Protein AF-A0A958SME4-F1 (afdb_monomer)

Mean predicted aligned error: 10.05 Å

Foldseek 3Di:
DLCLQAVLLVQLLLLLLAPPRDPDLVVSCVQVVHDSVVSVVSVVVCVVVVQWDQDPVRRIHGPDPDDDDDPDDPDPRNVNNVVNLVVVCVVCVVPDDPVRDDDDDDDDDDDPVCVVVVVVVVVVVVVVVCCVQVVDRDNGGDDDDDDDDDPDDDDDPPDD

Radius of gyration: 18.56 Å; Cα contacts (8 Å, |Δi|>4): 102; chains: 1; bounding box: 42×30×61 Å

Solvent-accessible surface area (backbone atoms only — not comparable to full-atom values): 10266 Å² total; per-residue (Å²): 123,63,73,72,26,43,67,64,45,56,51,49,59,50,43,57,55,23,80,82,57,60,105,39,56,67,62,47,10,61,78,70,73,49,54,56,69,56,36,47,51,48,52,51,52,34,42,75,69,54,47,39,40,66,46,100,85,66,50,70,36,63,64,61,97,72,89,76,81,75,83,91,66,91,40,72,52,51,56,48,21,56,50,52,51,52,50,51,50,65,62,41,65,83,71,53,58,70,95,80,52,91,86,84,87,85,89,79,94,80,60,79,84,49,49,66,59,53,50,50,52,52,50,55,48,50,56,52,48,49,57,58,64,65,66,52,77,35,88,72,88,81,89,87,84,87,88,89,75,80,92,62,81,80,79,75,81,78,87,124

Secondary structure (DSSP, 8-state):
-GGGT-HHHHHHHHHTTSTT----HHHHHHHHT--HHHHHHHHHHHHHTTSEEE-TTS-EEES-S--PPPTT---HHHHHHHHHHHHHHHHHTTTS-GGG-----------GGGHHHHHHHHHHHHHHHHHHHTSS--SS----------SSPPPP----

pLDDT: mean 75.16, std 13.55, range [38.06, 94.62]

Nearest PDB structures (foldseek):
  7wup-assembly1_B  TM=5.667E-01  e=9.749E-01  Apiospora montagnei NRRL 25634
  7y3h-assembly1_A  TM=4.103E-01  e=6.784E-01  Apiospora montagnei NRRL 25634
  8gzi-assembly1_A  TM=4.039E-01  e=7.206E-01  Apiospora montagnei NRRL 25634
  8gx4-assembly1_A  TM=3.016E-01  e=1.036E+00  Apiospora montagnei NRRL 25634
  6az6-assembly1_A  TM=3.151E-01  e=3.074E+00  Streptococcus agalactiae

Sequence (160 aa):
FRIIVEWEYYALLNLLKTKNFVPDIAWMSERLGISLLRCQEVWNDLIAAKMVVPDENGVFKRAYSRLATTDYELSLPLQQAHVEELKLVAEKIGQVPPELRDVFSLILPSRPQLLKKARQITRDYFRKMEALLESEPGEEVYLLGAHLIPLTLPKKESNQ

Structure (mmCIF, N/CA/C/O backbone):
data_AF-A0A958SME4-F1
#
_entry.id   AF-A0A958SME4-F1
#
loop_
_atom_site.group_PDB
_atom_site.id
_atom_site.type_symbol
_atom_site.label_atom_id
_atom_site.label_alt_id
_atom_site.label_comp_id
_atom_site.label_asym_id
_atom_site.label_entity_id
_atom_site.label_seq_id
_atom_site.pdbx_PDB_ins_code
_atom_site.Cartn_x
_atom_site.Cartn_y
_atom_site.Cartn_z
_atom_site.occupancy
_atom_site.B_iso_or_equiv
_atom_site.auth_seq_id
_atom_site.auth_comp_id
_atom_site.auth_asym_id
_atom_site.auth_atom_id
_atom_site.pdbx_PDB_model_num
ATOM 1 N N . PHE A 1 1 ? 16.250 3.013 7.114 1.00 48.94 1 PHE A N 1
ATOM 2 C CA . PHE A 1 1 ? 14.860 2.603 7.411 1.00 48.94 1 PHE A CA 1
ATOM 3 C C . PHE A 1 1 ? 13.791 3.403 6.636 1.00 48.94 1 PHE A C 1
ATOM 5 O O . PHE A 1 1 ? 12.636 3.350 7.026 1.00 48.94 1 PHE A O 1
ATOM 12 N N . ARG A 1 2 ? 14.108 4.074 5.507 1.00 54.22 2 ARG A N 1
ATOM 13 C CA . ARG A 1 2 ? 13.104 4.749 4.646 1.00 54.22 2 ARG A CA 1
ATOM 14 C C . ARG A 1 2 ? 12.158 3.787 3.917 1.00 54.22 2 ARG A C 1
ATOM 16 O O . ARG A 1 2 ? 11.002 4.115 3.708 1.00 54.22 2 ARG A O 1
ATOM 23 N N . ILE A 1 3 ? 12.631 2.571 3.642 1.00 57.69 3 ILE A N 1
ATOM 24 C CA . ILE A 1 3 ? 11.920 1.517 2.895 1.00 57.69 3 ILE A CA 1
ATOM 25 C C . ILE A 1 3 ? 10.567 1.118 3.523 1.00 57.69 3 ILE A C 1
ATOM 27 O O . ILE A 1 3 ? 9.711 0.581 2.833 1.00 57.69 3 ILE A O 1
ATOM 31 N N . ILE A 1 4 ? 10.361 1.383 4.819 1.00 58.62 4 ILE A N 1
ATOM 32 C CA . ILE A 1 4 ? 9.109 1.076 5.542 1.00 58.62 4 ILE A CA 1
ATOM 33 C C . ILE A 1 4 ? 8.188 2.312 5.635 1.00 58.62 4 ILE A C 1
ATOM 35 O O . ILE A 1 4 ? 7.030 2.188 6.010 1.00 58.62 4 ILE A O 1
ATOM 39 N N . VAL A 1 5 ? 8.694 3.509 5.320 1.00 63.97 5 VAL A N 1
ATOM 40 C CA . VAL A 1 5 ? 8.016 4.788 5.601 1.00 63.97 5 VAL A CA 1
ATOM 41 C C . VAL A 1 5 ? 7.240 5.318 4.409 1.00 63.97 5 VAL A C 1
ATOM 43 O O . VAL A 1 5 ? 6.222 5.969 4.576 1.00 63.97 5 VAL A O 1
ATOM 46 N N . GLU A 1 6 ? 7.735 5.088 3.204 1.00 78.50 6 GLU A N 1
ATOM 47 C CA . GLU A 1 6 ? 7.253 5.768 2.006 1.00 78.50 6 GLU A CA 1
ATOM 48 C C . GLU A 1 6 ? 6.536 4.746 1.105 1.00 78.50 6 GLU A C 1
ATOM 50 O O . GLU A 1 6 ? 7.080 3.677 0.805 1.00 78.50 6 GLU A O 1
ATOM 55 N N . TRP A 1 7 ? 5.288 5.037 0.716 1.00 81.12 7 TRP A N 1
ATOM 56 C CA . TRP A 1 7 ? 4.399 4.086 0.031 1.00 81.12 7 TRP A CA 1
ATOM 57 C C . TRP A 1 7 ? 4.968 3.616 -1.314 1.00 81.12 7 TRP A C 1
ATOM 59 O O . TRP A 1 7 ? 4.708 2.489 -1.743 1.00 81.12 7 TRP A O 1
ATOM 69 N N . GLU A 1 8 ? 5.793 4.446 -1.955 1.00 86.50 8 GLU A N 1
ATOM 70 C CA . GLU A 1 8 ? 6.407 4.179 -3.252 1.00 86.50 8 GLU A CA 1
ATOM 71 C C . GLU A 1 8 ? 7.293 2.932 -3.222 1.00 86.50 8 GLU A C 1
ATOM 73 O O . GLU A 1 8 ? 7.342 2.196 -4.205 1.00 86.50 8 GLU A O 1
ATOM 78 N N . TYR A 1 9 ? 7.950 2.641 -2.093 1.00 87.44 9 TYR A N 1
ATOM 79 C CA . TYR A 1 9 ? 8.769 1.434 -1.952 1.00 87.44 9 TYR A CA 1
ATOM 80 C C . TYR A 1 9 ? 7.905 0.182 -2.036 1.00 87.44 9 TYR A C 1
ATOM 82 O O . TYR A 1 9 ? 8.244 -0.768 -2.743 1.00 87.44 9 TYR A O 1
ATOM 90 N N . TYR A 1 10 ? 6.773 0.184 -1.331 1.00 81.88 10 TYR A N 1
ATOM 91 C CA . TYR A 1 10 ? 5.851 -0.945 -1.331 1.00 81.88 10 TYR A CA 1
ATOM 92 C C . TYR A 1 10 ? 5.140 -1.074 -2.681 1.00 81.88 10 TYR A C 1
ATOM 94 O O . TYR A 1 10 ? 5.003 -2.180 -3.205 1.00 81.88 10 TYR A O 1
ATOM 102 N N . ALA A 1 11 ? 4.737 0.048 -3.278 1.00 84.12 11 ALA A N 1
ATOM 103 C CA . ALA A 1 11 ? 4.100 0.066 -4.587 1.00 84.12 11 ALA A CA 1
ATOM 104 C C . ALA A 1 11 ? 5.038 -0.462 -5.679 1.00 84.12 11 ALA A C 1
ATOM 106 O O . ALA A 1 11 ? 4.643 -1.349 -6.433 1.00 84.12 11 ALA A O 1
ATOM 107 N N . LEU A 1 12 ? 6.299 -0.016 -5.706 1.00 88.50 12 LEU A N 1
ATOM 108 C CA . LEU A 1 12 ? 7.287 -0.498 -6.668 1.00 88.50 12 LEU A CA 1
ATOM 109 C C . LEU A 1 12 ? 7.547 -1.996 -6.480 1.00 88.50 12 LEU A C 1
ATOM 111 O O . LEU A 1 12 ? 7.503 -2.750 -7.444 1.00 88.50 12 LEU A O 1
ATOM 115 N N . LEU A 1 13 ? 7.725 -2.463 -5.241 1.00 86.75 13 LEU A N 1
ATOM 116 C CA . LEU A 1 13 ? 7.892 -3.889 -4.935 1.00 86.75 13 LEU A CA 1
ATOM 117 C C . LEU A 1 13 ? 6.726 -4.754 -5.450 1.00 86.75 13 LEU A C 1
ATOM 119 O O . LEU A 1 13 ? 6.945 -5.888 -5.886 1.00 86.75 13 LEU A O 1
ATOM 123 N N . ASN A 1 14 ? 5.496 -4.236 -5.426 1.00 82.12 14 ASN A N 1
ATOM 124 C CA . ASN A 1 14 ? 4.335 -4.920 -5.998 1.00 82.12 14 ASN A CA 1
ATOM 125 C C . ASN A 1 14 ? 4.234 -4.762 -7.519 1.00 82.12 14 ASN A C 1
ATOM 127 O O . ASN A 1 14 ? 3.806 -5.706 -8.179 1.00 82.12 14 ASN A O 1
ATOM 131 N N . LEU A 1 15 ? 4.721 -3.656 -8.087 1.00 85.62 15 LEU A N 1
ATOM 132 C CA . LEU A 1 15 ? 4.792 -3.447 -9.533 1.00 85.62 15 LEU A CA 1
ATOM 133 C C . LEU A 1 15 ? 5.625 -4.538 -10.231 1.00 85.62 15 LEU A C 1
ATOM 135 O O . LEU A 1 15 ? 5.242 -4.982 -11.313 1.00 85.62 15 LEU A O 1
ATOM 139 N N . LEU A 1 16 ? 6.679 -5.058 -9.581 1.00 85.06 16 LEU A N 1
ATOM 140 C CA . LEU A 1 16 ? 7.468 -6.204 -10.077 1.00 85.06 16 LEU A CA 1
ATOM 141 C C . LEU A 1 16 ? 6.645 -7.485 -10.293 1.00 85.06 16 LEU A C 1
ATOM 143 O O . LEU A 1 16 ? 7.074 -8.359 -11.039 1.00 85.06 16 LEU A O 1
ATOM 147 N N . LYS A 1 17 ? 5.500 -7.648 -9.615 1.00 80.44 17 LYS A N 1
ATOM 148 C CA . LYS A 1 17 ? 4.629 -8.825 -9.786 1.00 80.44 17 LYS A CA 1
ATOM 149 C C . LYS A 1 17 ? 3.623 -8.664 -10.936 1.00 80.44 17 LYS A C 1
ATOM 151 O O . LYS A 1 17 ? 2.874 -9.602 -11.204 1.00 80.44 17 LYS A O 1
ATOM 156 N N . THR A 1 18 ? 3.565 -7.503 -11.590 1.00 78.44 18 THR A N 1
ATOM 157 C CA . THR A 1 18 ? 2.613 -7.283 -12.688 1.00 78.44 18 THR A CA 1
ATOM 158 C C . THR A 1 18 ? 3.044 -8.025 -13.955 1.00 78.44 18 THR A C 1
ATOM 160 O O . THR A 1 18 ? 4.236 -8.139 -14.238 1.00 78.44 18 THR A O 1
ATOM 163 N N . LYS A 1 19 ? 2.079 -8.533 -14.739 1.00 70.62 19 LYS A N 1
ATOM 164 C CA . LYS A 1 19 ? 2.341 -9.386 -15.926 1.00 70.62 19 LYS A CA 1
ATOM 165 C C . LYS A 1 19 ? 3.293 -8.760 -16.954 1.00 70.62 19 LYS A C 1
ATOM 167 O O . LYS A 1 19 ? 4.036 -9.478 -17.612 1.00 70.62 19 LYS A O 1
ATOM 172 N N . ASN A 1 20 ? 3.262 -7.435 -17.079 1.00 76.00 20 ASN A N 1
ATOM 173 C CA . ASN A 1 20 ? 4.004 -6.673 -18.085 1.00 76.00 20 ASN A CA 1
ATOM 174 C C . ASN A 1 20 ? 5.065 -5.773 -17.444 1.00 76.00 20 ASN A C 1
ATOM 176 O O . ASN A 1 20 ? 5.303 -4.668 -17.926 1.00 76.00 20 ASN A O 1
ATOM 180 N N . PHE A 1 21 ? 5.645 -6.201 -16.321 1.00 82.88 21 PHE A N 1
ATOM 181 C CA . PHE A 1 21 ? 6.678 -5.426 -15.650 1.00 82.88 21 PHE A CA 1
ATOM 182 C C . PHE A 1 21 ? 7.873 -5.168 -16.578 1.00 82.88 21 PHE A C 1
ATOM 184 O O . PHE A 1 21 ? 8.448 -6.098 -17.146 1.00 82.88 21 PHE A O 1
ATOM 191 N N . VAL A 1 22 ? 8.270 -3.898 -16.683 1.00 83.88 22 VAL A N 1
ATOM 192 C CA . VAL A 1 22 ? 9.482 -3.472 -17.387 1.00 83.88 22 VAL A CA 1
ATOM 193 C C . VAL A 1 22 ? 10.420 -2.819 -16.367 1.00 83.88 22 VAL A C 1
ATOM 195 O O . VAL A 1 22 ? 10.012 -1.849 -15.725 1.00 83.88 22 VAL A O 1
ATOM 198 N N . PRO A 1 23 ? 11.671 -3.300 -16.205 1.00 86.00 23 PRO A N 1
ATOM 199 C CA . PRO A 1 23 ? 12.653 -2.719 -15.285 1.00 86.00 23 PRO A CA 1
ATOM 200 C C . PRO A 1 23 ? 13.272 -1.432 -15.860 1.00 86.00 23 PRO A C 1
ATOM 202 O O . PRO A 1 23 ? 14.489 -1.303 -15.973 1.00 86.00 23 PRO A O 1
ATOM 205 N N . ASP A 1 24 ? 12.417 -0.490 -16.249 1.00 91.31 24 ASP A N 1
ATOM 206 C CA . ASP A 1 24 ? 12.769 0.815 -16.795 1.00 91.31 24 ASP A CA 1
ATOM 207 C C . ASP A 1 24 ? 12.201 1.925 -15.903 1.00 91.31 24 ASP A C 1
ATOM 209 O O . ASP A 1 24 ? 11.040 1.891 -15.491 1.00 91.31 24 ASP A O 1
ATOM 213 N N . ILE A 1 25 ? 13.032 2.918 -15.586 1.00 92.75 25 ILE A N 1
ATOM 214 C CA . ILE A 1 25 ? 12.681 3.985 -14.641 1.00 92.75 25 ILE A CA 1
ATOM 215 C C . ILE A 1 25 ? 11.554 4.863 -15.181 1.00 92.75 25 ILE A C 1
ATOM 217 O O . ILE A 1 25 ? 10.681 5.264 -14.410 1.00 92.75 25 ILE A O 1
ATOM 221 N N . ALA A 1 26 ? 11.550 5.153 -16.485 1.00 88.94 26 ALA A N 1
ATOM 222 C CA . ALA A 1 26 ? 10.507 5.976 -17.079 1.00 88.94 26 ALA A CA 1
ATOM 223 C C . ALA A 1 26 ? 9.162 5.255 -17.021 1.00 88.94 26 ALA A C 1
ATOM 225 O O . ALA A 1 26 ? 8.203 5.809 -16.479 1.00 88.94 26 ALA A O 1
ATOM 226 N N . TRP A 1 27 ? 9.138 3.991 -17.443 1.00 90.62 27 TRP A N 1
ATOM 227 C CA . TRP A 1 27 ? 7.950 3.147 -17.384 1.00 90.62 27 TRP A CA 1
ATOM 228 C C . TRP A 1 27 ? 7.399 3.003 -15.958 1.00 90.62 27 TRP A C 1
ATOM 230 O O . TRP A 1 27 ? 6.207 3.205 -15.725 1.00 90.62 27 TRP A O 1
ATOM 240 N N . MET A 1 28 ? 8.254 2.706 -14.972 1.00 89.38 28 MET A N 1
ATOM 241 C CA . MET A 1 28 ? 7.817 2.556 -13.578 1.00 89.38 28 MET A CA 1
ATOM 242 C C . MET A 1 28 ? 7.278 3.869 -12.997 1.00 89.38 28 MET A C 1
ATOM 244 O O . MET A 1 28 ? 6.261 3.858 -12.303 1.00 89.38 28 MET A O 1
ATOM 248 N N . SER A 1 29 ? 7.932 4.998 -13.294 1.00 87.38 29 SER A N 1
ATOM 249 C CA . SER A 1 29 ? 7.500 6.315 -12.813 1.00 87.38 29 SER A CA 1
ATOM 250 C C . SER A 1 29 ? 6.114 6.690 -13.340 1.00 87.38 29 SER A C 1
ATOM 252 O O . SER A 1 29 ? 5.275 7.163 -12.573 1.00 87.38 29 SER A O 1
ATOM 254 N N . GLU A 1 30 ? 5.846 6.394 -14.616 1.00 85.75 30 GLU A N 1
ATOM 255 C CA . GLU A 1 30 ? 4.562 6.644 -15.264 1.00 85.75 30 GLU A CA 1
ATOM 256 C C . GLU A 1 30 ? 3.464 5.774 -14.646 1.00 85.75 30 GLU A C 1
ATOM 258 O O . GLU A 1 30 ? 2.420 6.289 -14.248 1.00 85.75 30 GLU A O 1
ATOM 263 N N . ARG A 1 31 ? 3.726 4.469 -14.478 1.00 85.88 31 ARG A N 1
ATOM 264 C CA . ARG A 1 31 ? 2.761 3.526 -13.891 1.00 85.88 31 ARG A CA 1
ATOM 265 C C . ARG A 1 31 ? 2.397 3.856 -12.448 1.00 85.88 31 ARG A C 1
ATOM 267 O O . ARG A 1 31 ? 1.252 3.656 -12.055 1.00 85.88 31 ARG A O 1
ATOM 274 N N . LEU A 1 32 ? 3.351 4.346 -11.659 1.00 85.25 32 LEU A N 1
ATOM 275 C CA . LEU A 1 32 ? 3.119 4.713 -10.259 1.00 85.25 32 LEU A CA 1
ATOM 276 C C . LEU A 1 32 ? 2.643 6.162 -10.086 1.00 85.25 32 LEU A C 1
ATOM 278 O O . LEU A 1 32 ? 2.219 6.532 -8.992 1.00 85.25 32 LEU A O 1
ATOM 282 N N . GLY A 1 33 ? 2.709 6.987 -11.135 1.00 83.75 33 GLY A N 1
ATOM 283 C CA . GLY A 1 33 ? 2.367 8.407 -11.071 1.00 83.75 33 GLY A CA 1
ATOM 284 C C . GLY A 1 33 ? 3.311 9.221 -10.180 1.00 83.75 33 GLY A C 1
ATOM 285 O O . GLY A 1 33 ? 2.864 10.151 -9.511 1.00 83.75 33 GLY A O 1
ATOM 286 N N . ILE A 1 34 ? 4.600 8.868 -10.146 1.00 88.25 34 ILE A N 1
ATOM 287 C CA . ILE A 1 34 ? 5.645 9.560 -9.369 1.00 88.25 34 ILE A CA 1
ATOM 288 C C . ILE A 1 34 ? 6.690 10.184 -10.300 1.00 88.25 34 ILE A C 1
ATOM 290 O O . ILE A 1 34 ? 6.774 9.846 -11.477 1.00 88.25 34 ILE A O 1
ATOM 294 N N . SER A 1 35 ? 7.516 11.107 -9.796 1.00 93.19 35 SER A N 1
ATOM 295 C CA . SER A 1 35 ? 8.558 11.726 -10.626 1.00 93.19 35 SER A CA 1
ATOM 296 C C . SER A 1 35 ? 9.674 10.734 -10.991 1.00 93.19 35 SER A C 1
ATOM 298 O O . SER A 1 35 ? 9.993 9.830 -10.217 1.00 93.19 35 SER A O 1
ATOM 300 N N . LEU A 1 36 ? 10.326 10.940 -12.145 1.00 93.88 36 LEU A N 1
ATOM 301 C CA . LEU A 1 36 ? 11.479 10.136 -12.588 1.00 93.88 36 LEU A CA 1
ATOM 302 C C . LEU A 1 36 ? 12.584 10.072 -11.528 1.00 93.88 36 LEU A C 1
ATOM 304 O O . LEU A 1 36 ? 13.095 8.997 -11.224 1.00 93.88 36 LEU A O 1
ATOM 308 N N . LEU A 1 37 ? 12.918 11.227 -10.942 1.00 94.62 37 LEU A N 1
ATOM 309 C CA . LEU A 1 37 ? 13.926 11.330 -9.888 1.00 94.62 37 LEU A CA 1
ATOM 310 C C . LEU A 1 37 ? 13.547 10.459 -8.686 1.00 94.62 37 LEU A C 1
ATOM 312 O O . LEU A 1 37 ? 14.358 9.666 -8.218 1.00 94.62 37 LEU A O 1
ATOM 316 N N . ARG A 1 38 ? 12.291 10.557 -8.237 1.00 91.94 38 ARG A N 1
ATOM 317 C CA . ARG A 1 38 ? 11.795 9.790 -7.097 1.00 91.94 38 ARG A CA 1
ATOM 318 C C . ARG A 1 38 ? 11.793 8.289 -7.375 1.00 91.94 38 ARG A C 1
ATOM 320 O O . ARG A 1 38 ? 12.224 7.510 -6.531 1.00 91.94 38 ARG A O 1
ATOM 327 N N . CYS A 1 39 ? 11.355 7.881 -8.565 1.00 91.31 39 CYS A N 1
ATOM 328 C CA . CYS A 1 39 ? 11.385 6.481 -8.982 1.00 91.31 39 CYS A CA 1
ATOM 329 C C . CYS A 1 39 ? 12.817 5.926 -8.992 1.00 91.31 39 CYS A C 1
ATOM 331 O O . CYS A 1 39 ? 13.051 4.814 -8.519 1.00 91.31 39 CYS A O 1
ATOM 333 N N . GLN A 1 40 ? 13.782 6.708 -9.487 1.00 94.62 40 GLN A N 1
ATOM 334 C CA . GLN A 1 40 ? 15.194 6.329 -9.512 1.00 94.62 40 GLN A CA 1
ATOM 335 C C . GLN A 1 40 ? 15.777 6.147 -8.105 1.00 94.62 40 GLN A C 1
ATOM 337 O O . GLN A 1 40 ? 16.504 5.179 -7.872 1.00 94.62 40 GLN A O 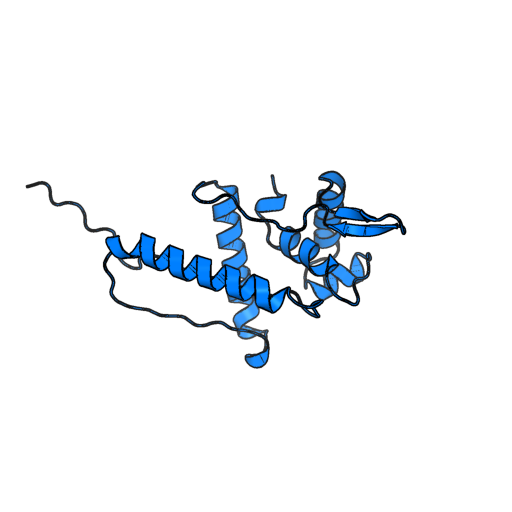1
ATOM 342 N N . GLU A 1 41 ? 15.464 7.054 -7.177 1.00 94.00 41 GLU A N 1
ATOM 343 C CA . GLU A 1 41 ? 15.879 6.962 -5.772 1.00 94.00 41 GLU A CA 1
ATOM 344 C C . GLU A 1 41 ? 15.336 5.689 -5.114 1.00 94.00 41 GLU A C 1
ATOM 346 O O . GLU A 1 41 ? 16.108 4.888 -4.588 1.00 94.00 41 GLU A O 1
ATOM 351 N N . VAL A 1 42 ? 14.021 5.461 -5.214 1.00 91.00 42 VAL A N 1
ATOM 352 C CA . VAL A 1 42 ? 13.352 4.288 -4.630 1.00 91.00 42 VAL A CA 1
ATOM 353 C C . VAL A 1 42 ? 13.923 2.989 -5.204 1.00 91.00 42 VAL A C 1
ATOM 355 O O . VAL A 1 42 ? 14.220 2.060 -4.454 1.00 91.00 42 VAL A O 1
ATOM 358 N N . TRP A 1 43 ? 14.127 2.920 -6.523 1.00 91.88 43 TRP A N 1
ATOM 359 C CA . TRP A 1 43 ? 14.703 1.747 -7.186 1.00 91.88 43 TRP A CA 1
ATOM 360 C C . TRP A 1 43 ? 16.117 1.427 -6.686 1.00 91.88 43 TRP A C 1
ATOM 362 O O . TRP A 1 43 ? 16.408 0.283 -6.324 1.00 91.88 43 TRP A O 1
ATOM 372 N N . ASN A 1 44 ? 16.985 2.441 -6.610 1.00 91.81 44 ASN A N 1
ATOM 373 C CA . ASN A 1 44 ? 18.363 2.277 -6.147 1.00 91.81 44 ASN A CA 1
ATOM 374 C C . ASN A 1 44 ? 18.419 1.821 -4.687 1.00 91.81 44 ASN A C 1
ATOM 376 O O . ASN A 1 44 ? 19.171 0.899 -4.363 1.00 91.81 44 ASN A O 1
ATOM 380 N N . ASP A 1 45 ? 17.593 2.412 -3.824 1.00 90.38 45 ASP A N 1
ATOM 381 C CA . ASP A 1 45 ? 17.519 2.046 -2.411 1.00 90.38 45 ASP A CA 1
ATOM 382 C C . ASP A 1 45 ? 17.023 0.602 -2.225 1.00 90.38 45 ASP A C 1
ATOM 384 O O . ASP A 1 45 ? 17.558 -0.139 -1.394 1.00 90.38 45 ASP A O 1
ATOM 388 N N . LEU A 1 46 ? 16.047 0.157 -3.026 1.00 88.62 46 LEU A N 1
ATOM 389 C CA . LEU A 1 46 ? 15.539 -1.218 -2.995 1.00 88.62 46 LEU A CA 1
ATOM 390 C C . LEU A 1 46 ? 16.579 -2.253 -3.447 1.00 88.62 46 LEU A C 1
ATOM 392 O O . LEU A 1 46 ? 16.679 -3.317 -2.827 1.00 88.62 46 LEU A O 1
ATOM 396 N N . ILE A 1 47 ? 17.367 -1.954 -4.486 1.00 88.69 47 ILE A N 1
ATOM 397 C CA . ILE A 1 47 ? 18.482 -2.813 -4.921 1.00 88.69 47 ILE A CA 1
ATOM 398 C C . ILE A 1 47 ? 19.581 -2.841 -3.855 1.00 88.69 47 ILE A C 1
ATOM 400 O O . ILE A 1 47 ? 20.039 -3.919 -3.471 1.00 88.69 47 ILE A O 1
ATOM 404 N N . ALA A 1 48 ? 19.984 -1.677 -3.337 1.00 87.44 48 ALA A N 1
ATOM 405 C CA . ALA A 1 48 ? 21.031 -1.571 -2.320 1.00 87.44 48 ALA A CA 1
ATOM 406 C C . ALA A 1 48 ? 20.663 -2.337 -1.038 1.00 87.44 48 ALA A C 1
ATOM 408 O O . ALA A 1 48 ? 21.507 -3.003 -0.436 1.00 87.44 48 ALA A O 1
ATOM 409 N N . ALA A 1 49 ? 19.383 -2.308 -0.658 1.00 84.19 49 ALA A N 1
ATOM 410 C CA . ALA A 1 49 ? 18.845 -3.066 0.466 1.00 84.19 49 ALA A CA 1
ATOM 411 C C . ALA A 1 49 ? 18.566 -4.548 0.156 1.00 84.19 49 ALA A C 1
ATOM 413 O O . ALA A 1 49 ? 18.077 -5.263 1.031 1.00 84.19 49 ALA A O 1
ATOM 414 N N . LYS A 1 50 ? 18.868 -5.022 -1.061 1.00 85.19 50 LYS A N 1
ATOM 415 C CA . LYS A 1 50 ? 18.606 -6.394 -1.535 1.00 85.19 50 LYS A CA 1
ATOM 416 C C . LYS A 1 50 ? 17.135 -6.807 -1.425 1.00 85.19 50 LYS A C 1
ATOM 418 O O . LYS A 1 50 ? 16.828 -7.980 -1.237 1.00 85.19 50 LYS A O 1
ATOM 423 N N . MET A 1 51 ? 16.221 -5.845 -1.534 1.00 83.38 51 MET A N 1
ATOM 424 C CA . MET A 1 51 ? 14.774 -6.087 -1.565 1.00 83.38 51 MET A CA 1
ATOM 425 C C . MET A 1 51 ? 14.307 -6.454 -2.979 1.00 83.38 51 MET A C 1
ATOM 427 O O . MET A 1 51 ? 13.324 -7.181 -3.140 1.00 83.38 51 MET A O 1
ATOM 431 N N . VAL A 1 52 ? 15.053 -5.993 -3.986 1.00 86.31 52 VAL A N 1
ATOM 432 C CA . VAL A 1 52 ? 14.944 -6.375 -5.396 1.00 86.31 52 VAL A CA 1
ATOM 433 C C . VAL A 1 52 ? 16.249 -7.054 -5.812 1.00 86.31 52 VAL A C 1
ATOM 435 O O . VAL A 1 52 ? 17.330 -6.515 -5.580 1.00 86.31 52 VAL A O 1
ATOM 438 N N . VAL A 1 53 ? 16.154 -8.246 -6.400 1.00 85.12 53 VAL A N 1
ATOM 439 C CA . VAL A 1 53 ? 17.303 -9.060 -6.825 1.00 85.12 53 VAL A CA 1
ATOM 440 C C . VAL A 1 53 ? 17.059 -9.643 -8.218 1.00 85.12 53 VAL A C 1
ATOM 442 O O . VAL A 1 53 ? 15.911 -9.959 -8.533 1.00 85.12 53 VAL A O 1
ATOM 445 N N . PRO A 1 54 ? 18.093 -9.807 -9.061 1.00 81.44 54 PRO A N 1
ATOM 446 C CA . PRO A 1 54 ? 17.952 -10.565 -10.298 1.00 81.44 54 PRO A CA 1
ATOM 447 C C . PRO A 1 54 ? 17.668 -12.041 -9.980 1.00 81.44 54 PRO A C 1
ATOM 449 O O . PRO A 1 54 ? 18.197 -12.603 -9.017 1.00 81.44 54 PRO A O 1
ATOM 452 N N . ASP A 1 55 ? 16.806 -12.665 -10.771 1.00 76.75 55 ASP A N 1
ATOM 453 C CA . ASP A 1 55 ? 16.602 -14.105 -10.786 1.00 76.75 55 ASP A CA 1
ATOM 454 C C . ASP A 1 55 ? 17.666 -14.811 -11.643 1.00 76.75 55 ASP A C 1
ATOM 456 O O . ASP A 1 55 ? 18.596 -14.190 -12.159 1.00 76.75 55 ASP A O 1
ATOM 460 N N . GLU A 1 56 ? 17.547 -16.131 -11.777 1.00 71.50 56 GLU A N 1
ATOM 461 C CA . GLU A 1 56 ? 18.502 -16.961 -12.525 1.00 71.50 56 GLU A CA 1
ATOM 462 C C . GLU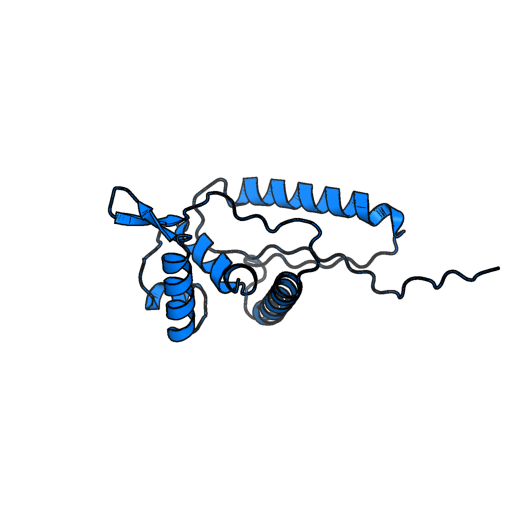 A 1 56 ? 18.557 -16.615 -14.023 1.00 71.50 56 GLU A C 1
ATOM 464 O O . GLU A 1 56 ? 19.556 -16.897 -14.680 1.00 71.50 56 GLU A O 1
ATOM 469 N N . ASN A 1 57 ? 17.523 -15.950 -14.547 1.00 71.62 57 ASN A N 1
ATOM 470 C CA . ASN A 1 57 ? 17.424 -15.496 -15.932 1.00 71.62 57 ASN A CA 1
ATOM 471 C C . ASN A 1 57 ? 17.777 -14.005 -16.091 1.00 71.62 57 ASN A C 1
ATOM 473 O O . ASN A 1 57 ? 17.654 -13.458 -17.186 1.00 71.62 57 ASN A O 1
ATOM 477 N N . GLY A 1 58 ? 18.206 -13.334 -15.016 1.00 72.31 58 GLY A N 1
ATOM 478 C CA . GLY A 1 58 ? 18.531 -11.907 -15.010 1.00 72.31 58 GLY A CA 1
ATOM 479 C C . GLY A 1 58 ? 17.320 -10.974 -14.890 1.00 72.31 58 GLY A C 1
ATOM 480 O O . GLY A 1 58 ? 17.481 -9.762 -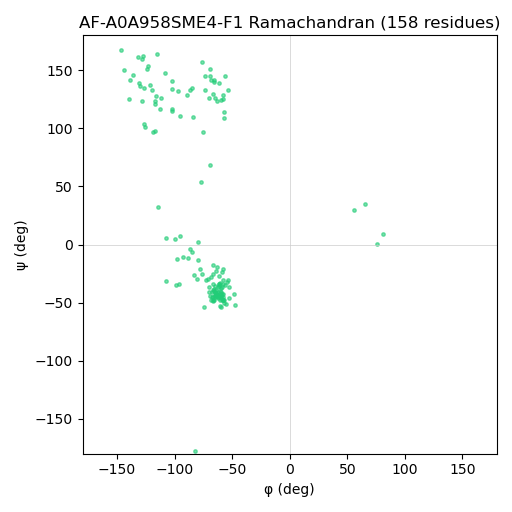15.028 1.00 72.31 58 GLY A O 1
ATOM 481 N N . VAL A 1 59 ? 16.122 -11.499 -14.614 1.00 81.19 59 VAL A N 1
ATOM 482 C CA . VAL A 1 59 ? 14.894 -10.716 -14.413 1.00 81.19 59 VAL A CA 1
ATOM 483 C C . VAL A 1 59 ? 14.786 -10.286 -12.953 1.00 81.19 59 VAL A C 1
ATOM 485 O O . VAL A 1 59 ? 14.960 -11.085 -12.036 1.00 81.19 59 VAL A O 1
ATOM 488 N N . PHE A 1 60 ? 14.482 -9.013 -12.702 1.00 83.56 60 PHE A N 1
ATOM 489 C CA . PHE A 1 60 ? 14.341 -8.508 -11.337 1.00 83.56 60 PHE A CA 1
ATOM 490 C C . PHE A 1 60 ? 13.085 -9.058 -10.653 1.00 83.56 60 PHE A C 1
ATOM 492 O O . PHE A 1 60 ? 11.970 -8.894 -11.143 1.00 83.56 60 PHE A O 1
ATOM 499 N N . LYS A 1 61 ? 13.265 -9.655 -9.473 1.00 80.50 61 LYS A N 1
ATOM 500 C CA . LYS A 1 61 ? 12.196 -10.137 -8.595 1.00 80.50 61 LYS A CA 1
ATOM 501 C C . LYS A 1 61 ? 12.348 -9.586 -7.182 1.00 80.50 61 LYS A C 1
ATOM 503 O O . LYS A 1 61 ? 13.425 -9.162 -6.759 1.00 80.50 61 LYS A O 1
ATOM 508 N N . ARG A 1 62 ? 11.264 -9.650 -6.411 1.00 81.81 62 ARG A N 1
ATOM 509 C CA . ARG A 1 62 ? 11.325 -9.412 -4.966 1.00 81.81 62 ARG A CA 1
ATOM 510 C C . ARG A 1 62 ? 12.143 -10.495 -4.272 1.00 81.81 62 ARG A C 1
ATOM 512 O O . ARG A 1 62 ? 11.970 -11.678 -4.556 1.00 81.81 62 ARG A O 1
ATOM 519 N N . ALA A 1 63 ? 12.954 -10.094 -3.298 1.00 77.19 63 ALA A N 1
ATOM 520 C CA . ALA A 1 63 ? 13.684 -11.032 -2.448 1.00 77.19 63 ALA A CA 1
ATOM 521 C C . ALA A 1 63 ? 12.768 -11.795 -1.471 1.00 77.19 63 ALA A C 1
ATOM 523 O O . ALA A 1 63 ? 13.046 -12.945 -1.139 1.00 77.19 63 ALA A O 1
ATOM 524 N N . TYR A 1 64 ? 11.659 -11.182 -1.040 1.00 68.81 64 TYR A N 1
ATOM 525 C CA . TYR A 1 64 ? 10.709 -11.763 -0.087 1.00 68.81 64 TYR A CA 1
ATOM 526 C C . TYR A 1 64 ? 9.304 -11.855 -0.690 1.00 68.81 64 TYR A C 1
ATOM 528 O O . TYR A 1 64 ? 8.823 -10.912 -1.322 1.00 68.81 64 TYR A O 1
ATOM 536 N N . SER A 1 65 ? 8.628 -12.986 -0.465 1.00 55.72 65 SER A N 1
ATOM 537 C CA . SER A 1 65 ? 7.275 -13.240 -0.978 1.00 55.72 65 SER A CA 1
ATOM 538 C C . SER A 1 65 ? 6.197 -12.427 -0.256 1.00 55.72 65 SER A C 1
ATOM 540 O O . SER A 1 65 ? 5.217 -12.036 -0.890 1.00 55.72 65 SER A O 1
ATOM 542 N N . ARG A 1 66 ? 6.401 -12.124 1.036 1.00 54.53 66 ARG A N 1
ATOM 543 C CA . ARG A 1 66 ? 5.526 -11.283 1.863 1.00 54.53 66 ARG A CA 1
ATOM 544 C C . ARG A 1 66 ? 6.320 -10.205 2.583 1.00 54.53 66 ARG A C 1
ATOM 546 O O . ARG A 1 66 ? 7.366 -10.479 3.164 1.00 54.53 66 ARG A O 1
ATOM 553 N N . LEU A 1 67 ? 5.776 -8.996 2.579 1.00 58.31 67 LEU A N 1
ATOM 554 C CA . LEU A 1 67 ? 6.268 -7.869 3.360 1.00 58.31 67 LEU A CA 1
ATOM 555 C C . LEU A 1 67 ? 5.153 -7.489 4.326 1.00 58.31 67 LEU A C 1
ATOM 557 O O . LEU A 1 67 ? 4.200 -6.823 3.937 1.00 58.31 67 LEU A O 1
ATOM 561 N N . ALA A 1 68 ? 5.240 -7.970 5.561 1.00 52.41 68 ALA A N 1
ATOM 562 C CA . ALA A 1 68 ? 4.329 -7.574 6.625 1.00 52.41 68 ALA A CA 1
ATOM 563 C C . ALA A 1 68 ? 5.046 -6.570 7.529 1.00 52.41 68 ALA A C 1
ATOM 565 O O . ALA A 1 68 ? 6.197 -6.792 7.910 1.00 52.41 68 ALA A O 1
ATOM 566 N N . THR A 1 69 ? 4.379 -5.472 7.874 1.00 55.03 69 THR A N 1
ATOM 567 C CA . THR A 1 69 ? 4.842 -4.591 8.948 1.00 55.03 69 THR A CA 1
ATOM 568 C C . THR A 1 69 ? 4.690 -5.308 10.291 1.00 55.03 69 THR A C 1
ATOM 570 O O . THR 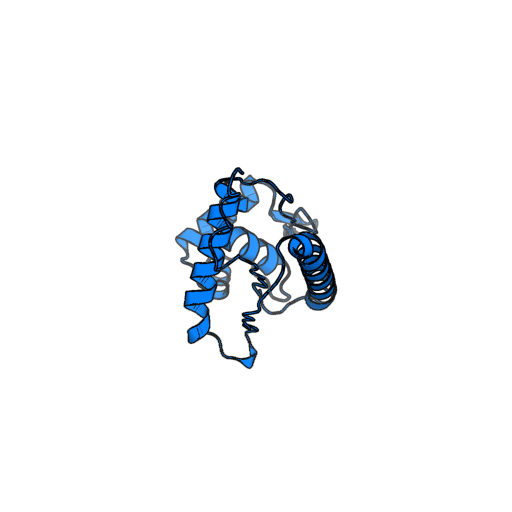A 1 69 ? 3.777 -6.116 10.483 1.00 55.03 69 THR A O 1
ATOM 573 N N . THR A 1 70 ? 5.622 -5.074 11.217 1.00 52.28 70 THR A N 1
ATOM 574 C CA . THR A 1 70 ? 5.549 -5.634 12.569 1.00 52.28 70 THR A CA 1
ATOM 575 C C . THR A 1 70 ? 4.365 -5.029 13.314 1.00 52.28 70 THR A C 1
ATOM 577 O O . THR A 1 70 ? 4.169 -3.815 13.355 1.00 52.28 70 THR A O 1
ATOM 580 N N . ASP A 1 71 ? 3.542 -5.892 13.904 1.00 48.66 71 ASP A N 1
ATOM 581 C CA . ASP A 1 71 ? 2.390 -5.456 14.678 1.00 48.66 71 ASP A CA 1
ATOM 582 C C . ASP A 1 71 ? 2.830 -4.744 15.971 1.00 48.66 71 ASP A C 1
ATOM 584 O O . ASP A 1 71 ? 3.733 -5.203 16.664 1.00 48.66 71 ASP A O 1
ATOM 588 N N . TYR A 1 72 ? 2.107 -3.684 16.348 1.00 47.34 72 TYR A N 1
ATOM 589 C CA . TYR A 1 72 ? 2.174 -3.001 17.654 1.00 47.34 72 TYR A CA 1
ATOM 590 C C . TYR A 1 72 ? 3.373 -2.084 17.941 1.00 47.34 72 TYR A C 1
ATOM 592 O O . TYR A 1 72 ? 3.381 -1.453 19.001 1.00 47.34 72 TYR A O 1
ATOM 600 N N . GLU A 1 73 ? 4.321 -1.900 17.024 1.00 52.88 73 GLU A N 1
ATOM 601 C CA . GLU A 1 73 ? 5.367 -0.891 17.217 1.00 52.88 73 GLU A CA 1
ATOM 602 C C . GLU A 1 73 ? 4.890 0.495 16.771 1.00 52.88 73 GLU A C 1
ATOM 604 O O . GLU A 1 73 ? 4.757 0.790 15.585 1.00 52.88 73 GLU A O 1
ATOM 609 N N . LEU A 1 74 ? 4.672 1.382 17.748 1.00 53.84 74 LEU A N 1
ATOM 610 C CA . LEU A 1 74 ? 4.563 2.826 17.530 1.00 53.84 74 LEU A CA 1
ATOM 611 C C . LEU A 1 74 ? 5.936 3.381 17.129 1.00 53.84 74 LEU A C 1
ATOM 613 O O . LEU A 1 74 ? 6.576 4.107 17.886 1.00 53.84 74 LEU A O 1
ATOM 617 N N . SER A 1 75 ? 6.410 3.022 15.941 1.00 67.38 75 SER A N 1
ATOM 618 C CA . SER A 1 75 ? 7.585 3.653 15.359 1.00 67.38 75 SER A CA 1
ATOM 619 C C . SER A 1 75 ? 7.145 4.929 14.636 1.00 67.38 75 SER A C 1
ATOM 621 O O . SER A 1 75 ? 6.148 4.936 13.912 1.00 67.38 75 SER A O 1
ATOM 623 N N . LEU A 1 76 ? 7.873 6.031 14.846 1.00 68.88 76 LEU A N 1
ATOM 624 C CA . LEU A 1 76 ? 7.694 7.265 14.066 1.00 68.88 76 LEU A CA 1
ATOM 625 C C . LEU A 1 76 ? 7.660 6.984 12.544 1.00 68.88 76 LEU A C 1
ATOM 627 O O . LEU A 1 76 ? 6.756 7.495 11.886 1.00 68.88 76 LEU A O 1
ATOM 631 N N . PRO A 1 77 ? 8.542 6.113 12.004 1.00 69.19 77 PRO A N 1
ATOM 632 C CA . PRO A 1 77 ? 8.453 5.589 10.641 1.00 69.19 77 PRO A CA 1
ATOM 633 C C . PRO A 1 77 ? 7.068 5.070 10.223 1.00 69.19 77 PRO A C 1
ATOM 635 O O . PRO A 1 77 ? 6.537 5.488 9.199 1.00 69.19 77 PRO A O 1
ATOM 638 N N . LEU A 1 78 ? 6.460 4.181 11.015 1.00 67.94 78 LEU A N 1
ATOM 639 C CA . LEU A 1 78 ? 5.175 3.566 10.674 1.00 67.94 78 LEU A CA 1
ATOM 640 C C . LEU A 1 78 ? 4.017 4.571 10.745 1.00 67.94 78 LEU A C 1
ATOM 642 O O . LEU A 1 78 ? 3.106 4.538 9.924 1.00 67.94 78 LEU A O 1
ATOM 646 N N . GLN A 1 79 ? 4.059 5.500 11.704 1.00 72.94 79 GLN A N 1
ATOM 647 C CA . GLN A 1 79 ? 3.068 6.576 11.784 1.00 72.94 79 GLN A CA 1
ATOM 648 C C . GLN A 1 79 ? 3.139 7.496 10.562 1.00 72.94 79 GLN A C 1
ATOM 650 O O . GLN A 1 79 ? 2.102 7.873 10.022 1.00 72.94 79 GLN A O 1
ATOM 655 N N . GLN A 1 80 ? 4.352 7.835 10.118 1.00 78.31 80 GLN A N 1
ATOM 656 C CA . GLN A 1 80 ? 4.567 8.628 8.909 1.00 78.31 80 GLN 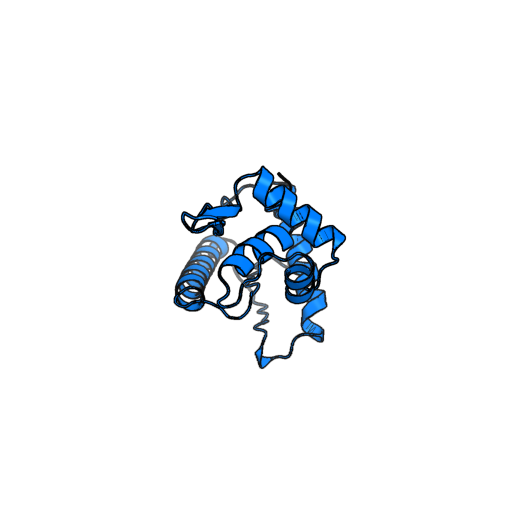A CA 1
ATOM 657 C C . GLN A 1 80 ? 4.059 7.896 7.664 1.00 78.31 80 GLN A C 1
ATOM 659 O O . GLN A 1 80 ? 3.348 8.514 6.878 1.00 78.31 80 GLN A O 1
ATOM 664 N N . ALA A 1 81 ? 4.311 6.587 7.543 1.00 73.44 81 ALA A N 1
ATOM 665 C CA . ALA A 1 81 ? 3.773 5.775 6.450 1.00 73.44 81 ALA A CA 1
ATOM 666 C C . ALA A 1 81 ? 2.250 5.865 6.355 1.00 73.44 81 ALA A C 1
ATOM 668 O O . ALA A 1 81 ? 1.717 6.228 5.311 1.00 73.44 81 ALA A O 1
ATOM 669 N N . HIS A 1 82 ? 1.548 5.650 7.469 1.00 77.19 82 HIS A N 1
ATOM 670 C CA . HIS A 1 82 ? 0.088 5.747 7.491 1.00 77.19 82 HIS A CA 1
ATOM 671 C C . HIS A 1 82 ? -0.438 7.142 7.138 1.00 77.19 82 HIS A C 1
ATOM 673 O O . HIS A 1 82 ? -1.500 7.267 6.529 1.00 77.19 82 HIS A O 1
ATOM 679 N N . VAL A 1 83 ? 0.281 8.202 7.515 1.00 83.25 83 VAL A N 1
ATOM 680 C CA . VAL A 1 83 ? -0.086 9.573 7.137 1.00 83.25 83 VAL A CA 1
ATOM 681 C C . VAL A 1 83 ? 0.081 9.790 5.633 1.00 83.25 83 VAL A C 1
ATOM 683 O O . VAL A 1 83 ? -0.816 10.360 5.012 1.00 83.25 83 VAL A O 1
ATOM 686 N N . GLU A 1 84 ? 1.187 9.341 5.041 1.00 79.62 84 GLU A N 1
ATOM 687 C CA . GLU A 1 84 ? 1.414 9.470 3.597 1.00 79.62 84 GLU A CA 1
ATOM 688 C C . GLU A 1 84 ? 0.429 8.620 2.780 1.00 79.62 84 GLU A C 1
ATOM 690 O O . GLU A 1 84 ? -0.125 9.108 1.796 1.00 79.62 84 GLU A O 1
ATOM 695 N N . GLU A 1 85 ? 0.101 7.407 3.236 1.00 80.19 85 GLU A N 1
ATOM 696 C CA . GLU A 1 85 ? -0.954 6.569 2.645 1.00 80.19 85 GLU A CA 1
ATOM 697 C C . GLU A 1 85 ? -2.307 7.301 2.627 1.00 80.19 85 GLU A C 1
ATOM 699 O O . GLU A 1 85 ? -2.977 7.362 1.596 1.00 80.19 85 GLU A O 1
ATOM 704 N N . LEU A 1 86 ? -2.706 7.914 3.747 1.00 84.44 86 LEU A N 1
ATOM 705 C CA . LEU A 1 86 ? -3.969 8.652 3.846 1.00 84.44 86 LEU A CA 1
ATOM 706 C C . LEU A 1 86 ? -4.011 9.890 2.940 1.00 84.44 86 LEU A C 1
ATOM 708 O O . LEU A 1 86 ? -5.065 10.200 2.380 1.00 84.44 86 LEU A O 1
ATOM 712 N N . LYS A 1 87 ? -2.883 10.591 2.771 1.00 84.44 87 LYS A N 1
ATOM 713 C CA . LYS A 1 87 ? -2.777 11.707 1.818 1.00 84.44 87 LYS A CA 1
ATOM 714 C C . LYS A 1 87 ? -2.942 11.227 0.379 1.00 84.44 87 LYS A C 1
ATOM 716 O O . LYS A 1 87 ?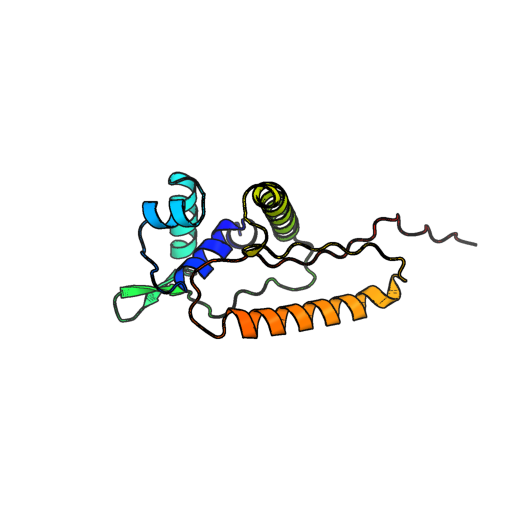 -3.698 11.846 -0.365 1.00 84.44 87 LYS A O 1
ATOM 721 N N . LEU A 1 88 ? -2.304 10.112 0.011 1.00 78.81 88 LEU A N 1
ATOM 722 C CA . LEU A 1 88 ? -2.448 9.510 -1.316 1.00 78.81 88 LEU A CA 1
ATOM 723 C C . LEU A 1 88 ? -3.906 9.129 -1.598 1.00 78.81 88 LEU A C 1
ATOM 725 O O . LEU A 1 88 ? -4.434 9.442 -2.663 1.00 78.81 88 LEU A O 1
ATOM 729 N N . VAL A 1 89 ? -4.587 8.506 -0.631 1.00 81.62 89 VAL A N 1
ATOM 730 C CA . VAL A 1 89 ? -6.020 8.184 -0.746 1.00 81.62 89 VAL A CA 1
ATOM 731 C C . VAL A 1 89 ? -6.841 9.454 -0.977 1.00 81.62 89 VAL A C 1
ATOM 733 O O . VAL A 1 89 ? -7.673 9.486 -1.885 1.00 81.62 89 VAL A O 1
ATOM 736 N N . ALA A 1 90 ? -6.597 10.508 -0.192 1.00 85.62 90 ALA A N 1
ATOM 737 C CA . ALA A 1 90 ? -7.296 11.784 -0.328 1.00 85.62 90 ALA A CA 1
ATOM 738 C C . ALA A 1 90 ? -7.062 12.450 -1.697 1.00 85.62 90 ALA A C 1
ATOM 740 O O . ALA A 1 90 ? -7.989 13.041 -2.246 1.00 85.62 90 ALA A O 1
ATOM 741 N N . GLU A 1 91 ? -5.862 12.329 -2.270 1.00 83.06 91 GLU A N 1
ATOM 742 C CA . GLU A 1 91 ? -5.552 12.816 -3.619 1.00 83.06 91 GLU A CA 1
ATOM 743 C C . GLU A 1 91 ? -6.283 12.002 -4.702 1.00 83.06 91 GLU A C 1
ATOM 745 O O . GLU A 1 91 ? -6.916 12.564 -5.600 1.00 83.06 91 GLU A O 1
ATOM 750 N N . LYS A 1 92 ? -6.231 10.667 -4.613 1.00 74.69 92 LYS A N 1
ATOM 751 C CA . LYS A 1 92 ? -6.740 9.766 -5.658 1.00 74.69 92 LYS A CA 1
ATOM 752 C C . LYS A 1 92 ? -8.258 9.609 -5.662 1.00 74.69 92 LYS A C 1
ATOM 754 O O . LYS A 1 92 ? -8.815 9.280 -6.709 1.00 74.69 92 LYS A O 1
ATOM 759 N N . ILE A 1 93 ? -8.951 9.897 -4.556 1.00 82.12 93 ILE A N 1
ATOM 760 C CA . ILE A 1 93 ? -10.408 9.705 -4.438 1.00 82.12 93 ILE A CA 1
ATOM 761 C C . ILE A 1 93 ? -11.219 10.476 -5.495 1.00 82.12 93 ILE A C 1
ATOM 763 O O . ILE A 1 93 ? -12.285 10.018 -5.898 1.00 82.12 93 ILE A O 1
ATOM 767 N N . GLY A 1 94 ? -10.725 11.633 -5.949 1.00 72.75 94 GLY A N 1
ATOM 768 C CA . GLY A 1 94 ? -11.365 12.445 -6.990 1.00 72.75 94 GLY A CA 1
ATOM 769 C C . GLY A 1 94 ? -10.883 12.156 -8.415 1.00 72.75 94 GLY A C 1
ATOM 770 O O . GLY A 1 94 ? -11.489 12.649 -9.360 1.00 72.75 94 GLY A O 1
ATOM 771 N N . GLN A 1 95 ? -9.801 11.390 -8.574 1.00 78.25 95 GLN A N 1
ATOM 772 C CA . GLN A 1 95 ? -9.126 11.160 -9.858 1.00 78.25 95 GLN A CA 1
ATOM 773 C C . GLN A 1 95 ? -9.357 9.744 -10.399 1.00 78.25 95 GLN A C 1
ATOM 775 O O . GLN A 1 95 ? -9.392 9.546 -11.610 1.00 78.25 95 GLN A O 1
ATOM 780 N N . VAL A 1 96 ? -9.508 8.759 -9.509 1.00 71.19 96 VAL A N 1
ATOM 781 C CA . VAL A 1 96 ? -9.707 7.354 -9.879 1.00 71.19 96 VAL A CA 1
ATOM 782 C C . VAL A 1 96 ? -11.211 7.070 -10.048 1.00 71.19 96 VAL A C 1
ATOM 784 O O . VAL A 1 96 ? -11.993 7.384 -9.139 1.00 71.19 96 VAL A O 1
ATOM 787 N N . PRO A 1 97 ? -11.648 6.482 -11.180 1.00 72.44 97 PRO A N 1
ATOM 788 C CA . PRO A 1 97 ? -13.048 6.117 -11.399 1.00 72.44 97 PRO A CA 1
ATOM 789 C C . PRO A 1 97 ? -13.597 5.181 -10.306 1.00 72.44 97 PRO A C 1
ATOM 791 O O . PRO A 1 97 ? -12.838 4.346 -9.809 1.00 72.44 97 PRO A O 1
ATOM 794 N N . PRO A 1 98 ? -14.885 5.287 -9.911 1.00 71.25 98 PRO A N 1
ATOM 795 C CA . PRO A 1 98 ? -15.484 4.460 -8.854 1.00 71.25 98 PRO A CA 1
ATOM 796 C C . PRO A 1 98 ? -15.306 2.949 -9.046 1.00 71.25 98 PRO A C 1
ATOM 798 O O . PRO A 1 98 ? -15.073 2.233 -8.088 1.00 71.25 98 PRO A O 1
ATOM 801 N N . GLU A 1 99 ? -15.361 2.461 -10.277 1.00 76.56 99 GLU A N 1
ATOM 802 C CA . GLU A 1 99 ? -15.163 1.057 -10.647 1.00 76.56 99 GLU A CA 1
ATOM 803 C C . GLU A 1 99 ? -13.732 0.540 -10.414 1.00 76.56 99 GLU A C 1
ATOM 805 O O . GLU A 1 99 ? -13.522 -0.669 -10.344 1.00 76.56 99 GLU A O 1
ATOM 810 N N . LEU A 1 100 ? -12.754 1.440 -10.266 1.00 64.88 100 LEU A N 1
ATOM 811 C CA . LEU A 1 100 ? -11.344 1.120 -10.023 1.00 64.88 100 LEU A CA 1
ATOM 812 C C . LEU A 1 100 ? -10.903 1.430 -8.586 1.00 64.88 100 LEU A C 1
ATOM 814 O O . LEU A 1 100 ? -9.719 1.312 -8.268 1.00 64.88 100 LEU A O 1
ATOM 818 N N . ARG A 1 101 ? -11.826 1.837 -7.705 1.00 69.50 101 ARG A N 1
ATOM 819 C CA . ARG A 1 101 ? -11.530 2.125 -6.297 1.00 69.50 101 ARG A CA 1
ATOM 820 C C . ARG A 1 101 ? -12.616 1.597 -5.376 1.00 69.50 101 ARG A C 1
ATOM 822 O O . ARG A 1 101 ? -13.797 1.755 -5.641 1.00 69.50 101 ARG A O 1
ATOM 829 N N . ASP A 1 102 ? -12.212 1.079 -4.226 1.00 66.12 102 ASP A N 1
ATOM 830 C CA . ASP A 1 102 ? -13.145 0.686 -3.175 1.00 66.12 102 ASP A CA 1
ATOM 831 C C . ASP A 1 102 ? -12.869 1.510 -1.914 1.00 66.12 102 ASP A C 1
ATOM 833 O O . ASP A 1 102 ? -11.934 1.245 -1.159 1.00 66.12 102 ASP A O 1
ATOM 837 N N . VAL A 1 103 ? -13.640 2.587 -1.737 1.00 69.62 103 VAL A N 1
ATOM 838 C CA . VAL A 1 103 ? -13.512 3.508 -0.600 1.00 69.62 103 VAL A CA 1
ATOM 839 C C . VAL A 1 103 ? -14.869 3.645 0.073 1.00 69.62 103 VAL A C 1
ATOM 841 O O . VAL A 1 103 ? -15.746 4.363 -0.403 1.00 69.62 103 VAL A O 1
ATOM 844 N N . PHE A 1 104 ? -15.028 2.988 1.218 1.00 71.00 104 PHE A N 1
ATOM 845 C CA . PHE A 1 104 ? -16.218 3.086 2.058 1.00 71.00 104 PHE A CA 1
ATOM 846 C C . PHE A 1 104 ? -15.845 3.523 3.476 1.00 71.00 104 PHE A C 1
ATOM 848 O O . PHE A 1 104 ? -14.748 3.275 3.971 1.00 71.00 104 PHE A O 1
ATOM 855 N N . SER A 1 105 ? -16.766 4.213 4.144 1.00 67.62 105 SER A N 1
ATOM 856 C CA . SER A 1 105 ? -16.591 4.696 5.515 1.00 67.62 105 SER A CA 1
ATOM 857 C C . SER A 1 105 ? -17.804 4.325 6.353 1.00 67.62 105 SER A C 1
ATOM 859 O O . SER A 1 105 ? -18.940 4.439 5.898 1.00 67.62 105 SER A O 1
ATOM 861 N N . LEU A 1 106 ? -17.559 3.896 7.590 1.00 70.19 106 LEU A N 1
ATOM 862 C CA . LEU A 1 106 ? -18.603 3.537 8.541 1.00 70.19 106 LEU A CA 1
ATOM 863 C C . LEU A 1 106 ? -18.370 4.279 9.856 1.00 70.19 106 LEU A C 1
ATOM 865 O O . LEU A 1 106 ? -17.314 4.153 10.473 1.00 70.19 106 LEU A O 1
ATOM 869 N N . ILE A 1 107 ? -19.374 5.032 10.299 1.00 60.31 107 ILE A N 1
ATOM 870 C CA . ILE A 1 107 ? -19.361 5.746 11.578 1.00 60.31 107 ILE A CA 1
ATOM 871 C C . ILE A 1 107 ? -20.415 5.094 12.472 1.00 60.31 107 ILE A C 1
ATOM 873 O O . ILE A 1 107 ? -21.599 5.111 12.143 1.00 60.31 107 ILE A O 1
ATOM 877 N N . LEU A 1 108 ? -19.992 4.495 13.590 1.00 67.56 108 LEU A N 1
ATOM 878 C CA . LEU A 1 108 ? -20.888 3.788 14.511 1.00 67.56 108 LEU A CA 1
ATOM 879 C C . LEU A 1 108 ? -20.484 3.966 15.986 1.00 67.56 108 LEU A C 1
ATOM 881 O O . LEU A 1 108 ? -19.294 4.087 16.290 1.00 67.56 108 LEU A O 1
ATOM 885 N N . PRO A 1 109 ? -21.442 3.935 16.930 1.00 49.22 109 PRO A N 1
ATOM 886 C CA . PRO A 1 109 ? -21.129 3.872 18.352 1.00 49.22 109 PRO A CA 1
ATOM 887 C C . PRO A 1 109 ? -20.632 2.470 18.729 1.00 49.22 109 PRO A C 1
ATOM 889 O O . PRO A 1 109 ? -21.241 1.462 18.379 1.00 49.22 109 PRO A O 1
ATOM 892 N N . SER A 1 110 ? -19.536 2.385 19.483 1.00 72.94 110 SER A N 1
ATOM 893 C CA . SER A 1 110 ? -18.979 1.108 19.944 1.00 72.94 110 SER A CA 1
ATOM 894 C C . SER A 1 110 ? -18.325 1.234 21.320 1.00 72.94 110 SER A C 1
ATOM 896 O O . SER A 1 110 ? -18.098 2.332 21.829 1.00 72.94 110 SER A O 1
ATOM 898 N N . ARG A 1 111 ? -18.028 0.090 21.941 1.00 70.00 111 ARG A N 1
ATOM 899 C CA . ARG A 1 111 ? -17.320 0.002 23.223 1.00 70.00 111 ARG A CA 1
ATOM 900 C C . ARG A 1 111 ? -15.825 -0.250 22.975 1.00 70.00 111 ARG A C 1
ATOM 902 O O . ARG A 1 111 ? -15.516 -1.187 22.234 1.00 70.00 111 ARG A O 1
ATOM 909 N N . PRO A 1 112 ? -14.886 0.478 23.617 1.00 73.25 112 PRO A N 1
ATOM 910 C CA . PRO A 1 112 ? -13.444 0.286 23.408 1.00 73.25 112 PRO A CA 1
ATOM 911 C C . PRO A 1 112 ? -12.957 -1.159 23.600 1.00 73.25 112 PRO A C 1
ATOM 913 O O . PRO A 1 112 ? -12.040 -1.607 22.917 1.00 73.25 112 PRO A O 1
ATOM 916 N N . GLN A 1 113 ? -13.609 -1.932 24.473 1.00 82.62 113 GLN A N 1
ATOM 917 C CA . GLN A 1 113 ? -13.273 -3.337 24.732 1.00 82.62 113 GLN A CA 1
ATOM 918 C C . GLN A 1 113 ? -13.473 -4.235 23.497 1.00 82.62 113 GLN A C 1
ATOM 920 O O . GLN A 1 113 ? -12.847 -5.289 23.385 1.00 82.62 113 GLN A O 1
ATOM 925 N N . LEU A 1 114 ? -14.320 -3.823 22.546 1.00 78.31 114 LEU A N 1
ATOM 926 C CA . LEU A 1 114 ? -14.548 -4.551 21.298 1.00 78.31 114 LEU A CA 1
ATOM 927 C C . LEU A 1 114 ? -13.443 -4.313 20.263 1.00 78.31 114 LEU A C 1
ATOM 929 O O . LEU A 1 114 ? -13.350 -5.089 19.314 1.00 78.31 114 LEU A O 1
ATOM 933 N N . LEU A 1 115 ? -12.567 -3.317 20.451 1.00 81.06 115 LEU A N 1
ATOM 934 C CA . LEU A 1 115 ? -11.521 -2.976 19.480 1.00 81.06 115 LEU A CA 1
ATOM 935 C C . LEU A 1 115 ? -10.576 -4.147 19.200 1.00 81.06 115 LEU A C 1
ATOM 937 O O . LEU A 1 115 ? -10.188 -4.347 18.054 1.00 81.06 115 LEU A O 1
ATOM 941 N N . LYS A 1 116 ? -10.242 -4.968 20.206 1.00 81.00 116 LYS A N 1
ATOM 942 C CA . LYS A 1 116 ? -9.403 -6.161 19.994 1.00 81.00 116 LYS A CA 1
ATOM 943 C C . LYS A 1 116 ? -10.070 -7.155 19.035 1.00 81.00 116 LYS A C 1
ATOM 945 O O . LYS A 1 116 ? -9.412 -7.655 18.129 1.00 81.00 116 LYS A O 1
ATOM 950 N N . LYS A 1 117 ? -11.373 -7.408 19.210 1.0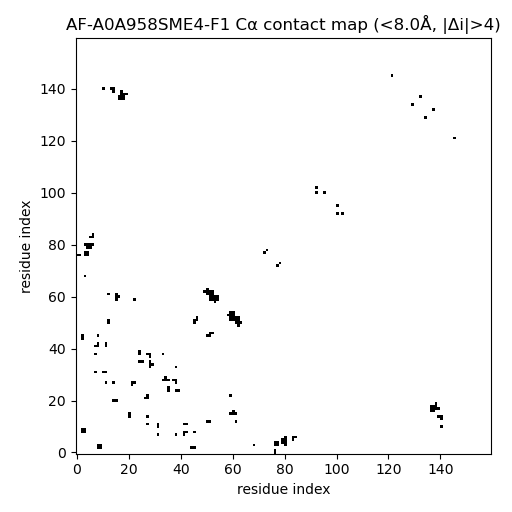0 84.38 117 LYS A N 1
ATOM 951 C CA . LYS A 1 117 ? -12.153 -8.302 18.338 1.00 84.38 117 LYS A CA 1
ATOM 952 C C . LYS A 1 117 ? -12.340 -7.700 16.943 1.00 84.38 117 LYS A C 1
ATOM 954 O O . LYS A 1 117 ? -12.121 -8.395 15.961 1.00 84.38 117 LYS A O 1
ATOM 959 N N . ALA A 1 118 ? -12.670 -6.410 16.861 1.00 81.75 118 ALA A N 1
ATOM 960 C CA . ALA A 1 118 ? -12.814 -5.694 15.594 1.00 81.75 118 ALA A CA 1
ATOM 961 C C . ALA A 1 118 ? -11.519 -5.742 14.765 1.00 81.75 118 ALA A C 1
ATOM 963 O O . ALA A 1 118 ? -11.561 -6.094 13.594 1.00 81.75 118 ALA A O 1
ATOM 964 N N . ARG A 1 119 ? -10.357 -5.506 15.393 1.00 79.62 119 ARG A N 1
ATOM 965 C CA . ARG A 1 119 ? -9.043 -5.630 14.738 1.00 79.62 119 ARG A CA 1
ATOM 966 C C . ARG A 1 119 ? -8.788 -7.033 14.199 1.00 79.62 119 ARG A C 1
ATOM 968 O O . ARG A 1 119 ? -8.250 -7.158 13.107 1.00 79.62 119 ARG A O 1
ATOM 975 N N . GLN A 1 120 ? -9.157 -8.076 14.944 1.00 85.06 120 GLN A N 1
ATOM 976 C CA . GLN A 1 120 ? -8.994 -9.449 14.464 1.00 85.06 120 GLN A CA 1
ATOM 977 C C . GLN A 1 120 ? -9.830 -9.697 13.204 1.00 85.06 120 GLN A C 1
ATOM 979 O O . GLN A 1 120 ? -9.304 -10.219 12.229 1.00 85.06 120 GLN A O 1
ATOM 984 N N . ILE A 1 121 ? -11.084 -9.235 13.188 1.00 87.56 121 ILE A N 1
ATOM 985 C CA . ILE A 1 121 ? -11.953 -9.323 12.006 1.00 87.56 121 ILE A CA 1
ATOM 986 C C . ILE A 1 121 ? -11.332 -8.574 10.822 1.00 87.56 121 ILE A C 1
ATOM 988 O O . ILE A 1 121 ? -11.264 -9.120 9.726 1.00 87.56 121 ILE A O 1
ATOM 992 N N . THR A 1 122 ? -10.829 -7.357 11.039 1.00 84.94 122 THR A N 1
ATOM 993 C CA . THR A 1 122 ? -10.140 -6.578 10.001 1.00 84.94 122 THR A CA 1
ATOM 994 C C . THR A 1 122 ? -8.916 -7.318 9.455 1.00 84.94 122 THR A C 1
ATOM 996 O O . THR A 1 122 ? -8.729 -7.372 8.245 1.00 84.94 122 THR A O 1
ATOM 999 N N . ARG A 1 123 ? -8.105 -7.951 10.311 1.00 82.81 123 ARG A N 1
ATOM 1000 C CA . ARG A 1 123 ? -6.955 -8.763 9.874 1.00 82.81 123 ARG A CA 1
ATOM 1001 C C . ARG A 1 123 ? -7.382 -9.973 9.054 1.00 82.81 123 ARG A C 1
ATOM 1003 O O . ARG A 1 123 ? -6.761 -10.266 8.039 1.00 82.81 123 ARG A O 1
ATOM 1010 N N . ASP A 1 124 ? -8.424 -10.672 9.487 1.00 87.31 124 ASP A N 1
ATOM 1011 C CA . ASP A 1 124 ? -8.938 -11.834 8.764 1.00 87.31 124 ASP A CA 1
ATOM 1012 C C . ASP A 1 124 ? -9.537 -11.424 7.412 1.00 87.31 124 ASP A C 1
ATOM 1014 O O . ASP A 1 124 ? -9.381 -12.152 6.435 1.00 87.31 124 ASP A O 1
ATOM 1018 N N . TYR A 1 125 ? -10.154 -10.241 7.331 1.00 87.62 125 TYR A N 1
ATOM 1019 C CA . TYR A 1 125 ? -10.549 -9.612 6.071 1.00 87.62 125 TYR A CA 1
ATOM 1020 C C . TYR A 1 125 ? -9.335 -9.362 5.167 1.00 87.62 125 TYR A C 1
ATOM 1022 O O . TYR A 1 125 ? -9.311 -9.877 4.055 1.00 87.62 125 TYR A O 1
ATOM 1030 N N . PHE A 1 126 ? -8.292 -8.679 5.651 1.00 83.06 126 PHE A N 1
ATOM 1031 C CA . PHE A 1 126 ? -7.084 -8.421 4.858 1.00 83.06 126 PHE A CA 1
ATOM 1032 C C . PHE A 1 126 ? -6.407 -9.696 4.359 1.00 83.06 126 PHE A C 1
ATOM 1034 O O . PHE A 1 126 ? -6.047 -9.762 3.193 1.00 83.06 126 PHE A O 1
ATOM 1041 N N . ARG A 1 127 ? -6.287 -10.731 5.199 1.00 83.69 127 ARG A N 1
ATOM 1042 C CA . ARG A 1 127 ? -5.716 -12.025 4.786 1.00 83.69 127 ARG A CA 1
ATOM 1043 C C . ARG A 1 127 ? -6.523 -12.680 3.666 1.00 83.69 127 ARG A C 1
ATOM 1045 O O . ARG A 1 127 ? -5.941 -13.271 2.764 1.00 83.69 127 ARG A O 1
ATOM 1052 N N . LYS A 1 128 ? -7.857 -12.594 3.729 1.00 88.31 128 LYS A N 1
ATOM 1053 C CA . LYS A 1 128 ? -8.740 -13.100 2.667 1.00 88.31 128 LYS A CA 1
ATOM 1054 C C . LYS A 1 128 ? -8.599 -12.279 1.385 1.00 88.31 128 LYS A C 1
ATOM 1056 O O . LYS A 1 128 ? -8.557 -12.869 0.314 1.00 88.31 128 LYS A O 1
ATOM 1061 N N . MET A 1 129 ? -8.495 -10.954 1.500 1.00 86.31 129 MET A N 1
ATOM 1062 C CA . MET A 1 129 ? -8.299 -10.058 0.357 1.00 86.31 129 MET A CA 1
ATOM 1063 C C . MET A 1 129 ? -6.934 -10.259 -0.301 1.00 86.31 129 MET A C 1
ATOM 1065 O O . MET A 1 129 ? -6.879 -10.379 -1.514 1.00 86.31 129 MET A O 1
ATOM 1069 N N . GLU A 1 130 ? -5.851 -10.367 0.472 1.00 80.06 130 GLU A N 1
ATOM 1070 C CA . GLU A 1 130 ? -4.509 -10.693 -0.032 1.00 80.06 130 GLU A CA 1
ATOM 1071 C C . GLU A 1 130 ? -4.530 -12.027 -0.787 1.00 80.06 130 GLU A C 1
ATOM 1073 O O . GLU A 1 130 ? -4.098 -12.093 -1.932 1.00 80.06 130 GLU A O 1
ATOM 1078 N N . ALA A 1 131 ? -5.101 -13.074 -0.181 1.00 84.19 131 ALA A N 1
ATOM 1079 C CA . ALA A 1 131 ? -5.200 -14.386 -0.814 1.00 84.19 131 ALA A CA 1
ATOM 1080 C C . ALA A 1 131 ? -6.019 -14.367 -2.115 1.00 84.19 131 ALA A C 1
ATOM 1082 O O . ALA A 1 131 ? -5.708 -15.128 -3.024 1.00 84.19 131 ALA A O 1
ATOM 1083 N N . LEU A 1 132 ? -7.050 -13.522 -2.205 1.00 87.88 132 LEU A N 1
ATOM 1084 C CA . LEU A 1 132 ? -7.858 -13.347 -3.410 1.00 87.88 132 LEU A CA 1
ATOM 1085 C C . LEU A 1 132 ? -7.110 -12.540 -4.482 1.00 87.88 132 LEU A C 1
ATOM 1087 O O . LEU A 1 132 ? -6.989 -12.996 -5.614 1.00 87.88 132 LEU A O 1
ATOM 1091 N N . LEU A 1 133 ? -6.611 -11.353 -4.133 1.00 81.12 133 LEU A N 1
ATOM 1092 C CA . LEU A 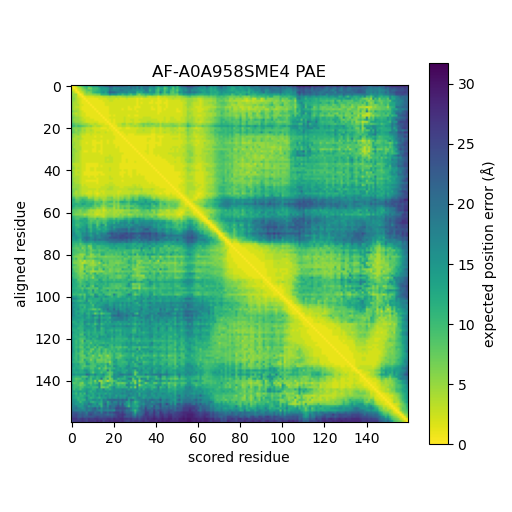1 133 ? -6.044 -10.386 -5.077 1.00 81.12 133 LEU A CA 1
ATOM 1093 C C . LEU A 1 133 ? -4.636 -10.764 -5.555 1.00 81.12 133 LEU A C 1
ATOM 1095 O O . LEU A 1 133 ? -4.258 -10.381 -6.656 1.00 81.12 133 LEU A O 1
ATOM 1099 N N . GLU A 1 134 ? -3.874 -11.537 -4.772 1.00 79.44 134 GLU A N 1
ATOM 1100 C CA . GLU A 1 134 ? -2.595 -12.122 -5.205 1.00 79.44 134 GLU A CA 1
ATOM 1101 C C . GLU A 1 134 ? -2.732 -13.567 -5.736 1.00 79.44 134 GLU A C 1
ATOM 1103 O O . GLU A 1 134 ? -1.716 -14.221 -5.980 1.00 79.44 134 GLU A O 1
ATOM 1108 N N . SER A 1 135 ? -3.951 -14.106 -5.904 1.00 80.25 135 SER A N 1
ATOM 1109 C CA . SER A 1 135 ? -4.134 -15.484 -6.410 1.00 80.25 135 SER A CA 1
ATOM 1110 C C . SER A 1 135 ? -3.691 -15.662 -7.866 1.00 80.25 135 SER A C 1
ATOM 1112 O O . SER A 1 135 ? -3.303 -16.760 -8.265 1.00 80.25 135 SER A O 1
ATOM 1114 N N . GLU A 1 136 ? -3.702 -14.577 -8.637 1.00 79.38 136 GLU A N 1
ATOM 1115 C CA . GLU A 1 136 ? -3.284 -14.521 -10.032 1.00 79.38 136 GLU A CA 1
ATOM 1116 C C . GLU A 1 136 ? -2.334 -13.334 -10.260 1.00 79.38 136 GLU A C 1
ATOM 1118 O O . GLU A 1 136 ? -2.297 -12.401 -9.452 1.00 79.38 136 GLU A O 1
ATOM 1123 N N . PRO A 1 137 ? -1.550 -13.323 -11.355 1.00 73.00 137 PRO A N 1
ATOM 1124 C CA . PRO A 1 137 ? -0.703 -12.178 -11.659 1.00 73.00 137 PRO A CA 1
ATOM 1125 C C . PRO A 1 137 ? -1.551 -10.920 -11.919 1.00 73.00 137 PRO A C 1
ATOM 1127 O O . PRO A 1 137 ? -2.416 -10.916 -12.798 1.00 73.00 137 PRO A O 1
ATOM 1130 N N . GLY A 1 138 ? -1.288 -9.856 -11.161 1.00 73.81 138 GLY A N 1
ATOM 1131 C CA . GLY A 1 138 ? -2.045 -8.606 -11.225 1.00 73.81 138 GLY A CA 1
ATOM 1132 C C . GLY A 1 138 ? -1.711 -7.740 -12.444 1.00 73.81 138 GLY A C 1
ATOM 1133 O O . GLY A 1 138 ? -0.623 -7.827 -13.024 1.00 73.81 138 GLY A O 1
ATOM 1134 N N . GLU A 1 139 ? -2.654 -6.878 -12.818 1.00 74.38 139 GLU A N 1
ATOM 1135 C CA . GLU A 1 139 ? -2.487 -5.866 -13.875 1.00 74.38 139 GLU A CA 1
ATOM 1136 C C . GLU A 1 139 ? -2.156 -4.484 -13.290 1.00 74.38 139 GLU A C 1
ATOM 1138 O O . GLU A 1 139 ? -1.331 -3.756 -13.851 1.00 74.38 139 GLU A O 1
ATOM 1143 N N . GLU A 1 140 ? -2.727 -4.180 -12.120 1.00 77.31 140 GLU A N 1
ATOM 1144 C CA . GLU A 1 140 ? -2.590 -2.911 -11.403 1.00 77.31 140 GLU A CA 1
ATOM 1145 C C . GLU A 1 140 ? -2.167 -3.111 -9.941 1.00 77.31 140 GLU A C 1
ATOM 1147 O O . GLU A 1 140 ? -2.333 -4.187 -9.359 1.00 77.31 140 GLU A O 1
ATOM 1152 N N . VAL A 1 141 ? -1.624 -2.049 -9.338 1.00 71.31 141 VAL A N 1
ATOM 1153 C CA . VAL A 1 141 ? -1.241 -2.016 -7.920 1.00 71.31 141 VAL A CA 1
ATOM 1154 C C . VAL A 1 141 ? -2.299 -1.248 -7.133 1.00 71.31 141 VAL A C 1
ATOM 1156 O O . VAL A 1 141 ? -2.459 -0.042 -7.304 1.00 71.31 141 VAL A O 1
ATOM 1159 N N . TYR A 1 142 ? -2.997 -1.946 -6.238 1.00 69.12 142 TYR A N 1
ATOM 1160 C CA . TYR A 1 142 ? -4.026 -1.357 -5.383 1.00 69.12 142 TYR A CA 1
ATOM 1161 C C . TYR A 1 142 ? -3.512 -1.114 -3.964 1.00 69.12 142 TYR A C 1
ATOM 1163 O O . TYR A 1 142 ? -2.831 -1.957 -3.379 1.00 69.12 142 TYR A O 1
ATOM 1171 N N . LEU A 1 143 ? -3.908 0.020 -3.385 1.00 68.00 143 LEU A N 1
ATOM 1172 C CA . LEU A 1 143 ? -3.764 0.288 -1.958 1.00 68.00 143 LEU A CA 1
ATOM 1173 C C . LEU A 1 143 ? -5.076 -0.071 -1.248 1.00 68.00 143 LEU A C 1
ATOM 1175 O O . LEU A 1 143 ? -6.080 0.618 -1.414 1.00 68.00 143 LEU A O 1
ATOM 1179 N N . LEU A 1 144 ? -5.062 -1.133 -0.440 1.00 73.00 144 LEU A N 1
ATOM 1180 C CA . LEU A 1 144 ? -6.173 -1.488 0.443 1.00 73.00 144 LEU A CA 1
ATOM 1181 C C . LEU A 1 144 ? -5.831 -1.063 1.875 1.00 73.00 144 LEU A C 1
ATOM 1183 O O . LEU A 1 144 ? -4.891 -1.583 2.473 1.00 73.00 144 LEU A O 1
ATOM 1187 N N . GLY A 1 145 ? -6.611 -0.138 2.431 1.00 71.06 145 GLY A N 1
ATOM 1188 C CA . GLY A 1 145 ? -6.460 0.358 3.800 1.00 71.06 145 GLY A CA 1
ATOM 1189 C C . GLY A 1 145 ? -7.733 0.166 4.622 1.00 71.06 145 GLY A C 1
ATOM 1190 O O . GLY A 1 145 ? -8.836 0.118 4.084 1.00 71.06 145 GLY A O 1
ATOM 1191 N N . ALA A 1 146 ? -7.593 0.057 5.944 1.00 77.00 146 ALA A N 1
ATOM 1192 C CA . ALA A 1 146 ? -8.721 0.077 6.869 1.00 77.00 146 ALA A CA 1
ATOM 1193 C C . ALA A 1 146 ? -8.342 0.889 8.104 1.00 77.00 146 ALA A C 1
ATOM 1195 O O . ALA A 1 146 ? -7.357 0.593 8.783 1.00 77.00 146 ALA A O 1
ATOM 1196 N N . HIS A 1 147 ? -9.153 1.896 8.417 1.00 71.44 147 HIS A N 1
ATOM 1197 C CA . HIS A 1 147 ? -8.888 2.813 9.517 1.00 71.44 147 HIS A CA 1
ATOM 1198 C C . HIS A 1 147 ? -10.000 2.699 10.560 1.00 71.44 147 HIS A C 1
ATOM 1200 O O . HIS A 1 147 ? -11.171 2.923 10.268 1.00 71.44 147 HIS A O 1
ATOM 1206 N N . LEU A 1 148 ? -9.630 2.350 11.795 1.00 61.78 148 LEU A N 1
ATOM 1207 C CA . LEU A 1 148 ? -10.531 2.353 12.946 1.00 61.78 148 LEU A CA 1
ATOM 1208 C C . LEU A 1 148 ? -9.917 3.204 14.054 1.00 61.78 148 LEU A C 1
ATOM 1210 O O . LEU A 1 148 ? -9.022 2.757 14.775 1.00 61.78 148 LEU A O 1
ATOM 1214 N N . ILE A 1 149 ? -10.412 4.433 14.178 1.00 58.75 149 ILE A N 1
ATOM 1215 C CA . ILE A 1 149 ? -9.903 5.447 15.103 1.00 58.75 149 ILE A CA 1
ATOM 1216 C C . ILE A 1 149 ? -11.083 5.961 15.939 1.00 58.75 149 ILE A C 1
ATOM 1218 O O . ILE A 1 149 ? -12.156 6.209 15.384 1.00 58.75 149 ILE A O 1
ATOM 1222 N N . PRO A 1 150 ? -10.942 6.107 17.268 1.00 40.88 150 PRO A N 1
ATOM 1223 C CA . PRO A 1 150 ? -11.976 6.754 18.062 1.00 40.88 150 PRO A CA 1
ATOM 1224 C C . PRO A 1 150 ? -12.105 8.230 17.656 1.00 40.88 150 PRO A C 1
ATOM 1226 O O . PRO A 1 150 ? -11.131 8.973 17.698 1.00 40.88 150 PRO A O 1
ATOM 1229 N N . LEU A 1 151 ? -13.320 8.663 17.308 1.00 47.25 151 LEU A N 1
ATOM 1230 C CA . LEU A 1 151 ? -13.626 10.076 17.021 1.00 47.25 151 LEU A CA 1
ATOM 1231 C C . LEU A 1 151 ? -13.942 10.887 18.290 1.00 47.25 151 LEU A C 1
ATOM 1233 O O . LEU A 1 151 ? -14.118 12.100 18.243 1.00 47.25 151 LEU A O 1
ATOM 1237 N N . THR A 1 152 ? -14.030 10.210 19.435 1.00 42.72 152 THR A N 1
ATOM 1238 C CA . THR A 1 152 ? -14.275 10.805 20.750 1.00 42.72 152 THR A CA 1
ATOM 1239 C C . THR A 1 152 ? -13.016 10.751 21.600 1.00 42.72 152 THR A C 1
ATOM 1241 O O . THR A 1 152 ? -12.283 9.760 21.556 1.00 42.72 152 THR A O 1
ATOM 1244 N N . LEU A 1 153 ? -12.820 11.749 22.463 1.00 46.97 153 LEU A N 1
ATOM 1245 C CA . LEU A 1 153 ? -11.781 11.684 23.488 1.00 46.97 153 LEU A CA 1
ATOM 1246 C C . LEU A 1 153 ? -12.040 10.498 24.436 1.00 46.97 153 LEU A C 1
ATOM 1248 O O . LEU A 1 153 ? -13.195 10.268 24.816 1.00 46.97 153 LEU A O 1
ATOM 1252 N N . PRO A 1 154 ? -10.998 9.752 24.850 1.00 53.91 154 PRO A N 1
ATOM 1253 C CA . PRO A 1 154 ? -11.131 8.780 25.926 1.00 53.91 154 PRO A CA 1
ATOM 1254 C C . PRO A 1 154 ? -11.732 9.463 27.158 1.00 53.91 154 PRO A C 1
ATOM 1256 O O . PRO A 1 154 ? -11.300 10.554 27.540 1.00 53.91 154 PRO A O 1
ATOM 1259 N N . LYS A 1 155 ? -12.745 8.844 27.776 1.00 43.16 155 LYS A N 1
ATOM 1260 C CA . LYS A 1 155 ? -13.298 9.362 29.032 1.00 43.16 155 LYS A CA 1
ATOM 1261 C C . LYS A 1 155 ? -12.166 9.419 30.059 1.00 43.16 155 LYS A C 1
ATOM 1263 O O . LYS A 1 155 ? -11.521 8.401 30.294 1.00 43.16 155 LYS A O 1
ATOM 1268 N N . LYS A 1 156 ? -11.933 10.592 30.660 1.00 45.06 156 LYS A N 1
ATOM 1269 C CA . LYS A 1 156 ? -11.076 10.696 31.846 1.00 45.06 156 LYS A CA 1
ATOM 1270 C C . LYS A 1 156 ? -11.699 9.820 32.926 1.00 45.06 156 LYS A C 1
ATOM 1272 O O . LYS A 1 156 ? -12.880 9.996 33.236 1.00 45.06 156 LYS A O 1
ATOM 1277 N N . GLU A 1 157 ? -10.935 8.873 33.459 1.00 48.88 157 GLU A N 1
ATOM 1278 C CA . GLU A 1 157 ? -11.344 8.162 34.664 1.00 48.88 157 GLU A CA 1
ATOM 1279 C C . GLU A 1 157 ? -11.580 9.219 35.742 1.00 48.88 157 GLU A C 1
ATOM 1281 O O . GLU A 1 157 ? -10.696 9.998 36.096 1.00 48.88 157 GLU A O 1
ATOM 1286 N N . SER A 1 158 ? -12.836 9.344 36.160 1.00 44.19 158 SER A N 1
ATOM 1287 C CA . SER A 1 158 ? -13.193 10.189 37.286 1.00 44.19 158 SER A CA 1
ATOM 1288 C C . SER A 1 158 ? -12.743 9.415 38.515 1.00 44.19 158 SER A C 1
ATOM 1290 O O . SER A 1 158 ? -13.436 8.483 38.912 1.00 44.19 158 SER A O 1
ATOM 1292 N N . ASN A 1 159 ? -11.559 9.728 39.045 1.00 44.69 159 ASN A N 1
ATOM 1293 C CA . ASN A 1 159 ? -11.153 9.231 40.357 1.00 44.69 159 ASN A CA 1
ATOM 1294 C C . ASN A 1 159 ? -12.223 9.675 41.364 1.00 44.69 159 ASN A C 1
ATOM 1296 O O . ASN A 1 159 ? -12.3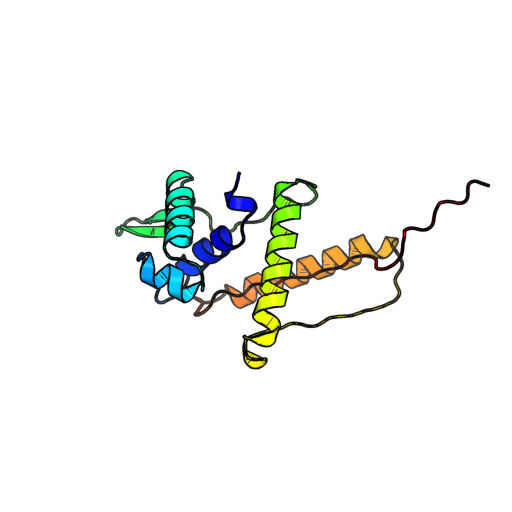60 10.872 41.625 1.00 44.69 159 ASN A O 1
ATOM 1300 N N . GLN A 1 160 ? -13.005 8.709 41.846 1.00 38.06 160 GLN A N 1
ATOM 1301 C CA . GLN A 1 160 ? -13.791 8.802 43.073 1.00 38.06 160 GLN A CA 1
ATOM 1302 C C . GLN A 1 160 ? -12.963 8.235 44.218 1.00 38.06 160 GLN A C 1
ATOM 1304 O O . GLN A 1 160 ? -12.277 7.214 43.980 1.00 38.06 160 GLN A O 1
#